Protein AF-A0A1B6GNZ1-F1 (afdb_monomer)

Mean predicted aligned error: 11.21 Å

Foldseek 3Di:
DQPDPDDPDPPDPDPPPCVPPVNVVSNVVSVVVVLVVLCPDPPSVPDPLNVCVVPPPDDSVVVVVVVCVVVVVVVVVVVVVVDPPPPDDDVVVVVVVVVVVVVVVD

Radius of gyration: 18.7 Å; Cα contacts (8 Å, |Δi|>4): 29; chains: 1; bounding box: 43×39×49 Å

InterPro domains:
  IPR001683 Phox homology [PF00787] (1-56)
  IPR001683 Phox homology [PS50195] (1-60)
  IPR034783 Sorting nexin-4 [PTHR46596] (1-104)
  IPR036871 PX domain superfamily [G3DSA:3.30.1520.10] (1-82)
  IPR036871 PX domain superfamily [SSF64268] (1-59)

Nearest PDB structures (foldseek):
  3iq2-assembly2_B  TM=8.421E-01  e=6.277E-02  Homo sapiens
  6koi-assembly11_U  TM=7.391E-01  e=4.442E-01  Homo sapiens
  6koi-assembly9_Q  TM=7.434E-01  e=4.442E-01  Homo sapiens
  6koj-assembly2_B  TM=6.693E-01  e=4.741E-01  Homo sapien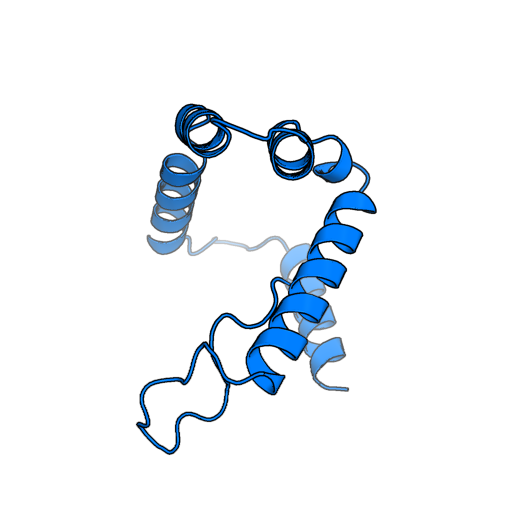s
  6koi-assembly8_O  TM=7.311E-01  e=1.182E+00  Homo sapiens

Organism: NCBI:txid1464854

pLDDT: mean 79.7, std 16.63, range [42.03, 96.44]

Sequence (106 aa):
PLPEKRPLYTWQNIPNDTFDPDFVDRRRAGLENFLHRIAAHPILSKDQIFLGFLQQEEGWRETVKKTGYQQHAETKLRALSIGVRLKAADPRFDDIKSYATGLHGN

Structure (mmCIF, N/CA/C/O backbone):
data_AF-A0A1B6GNZ1-F1
#
_entry.id   AF-A0A1B6GNZ1-F1
#
loop_
_atom_site.group_PDB
_atom_site.id
_atom_site.type_symbol
_atom_site.label_atom_id
_atom_site.label_alt_id
_atom_site.label_comp_id
_atom_site.label_asym_id
_atom_site.label_entity_id
_atom_site.l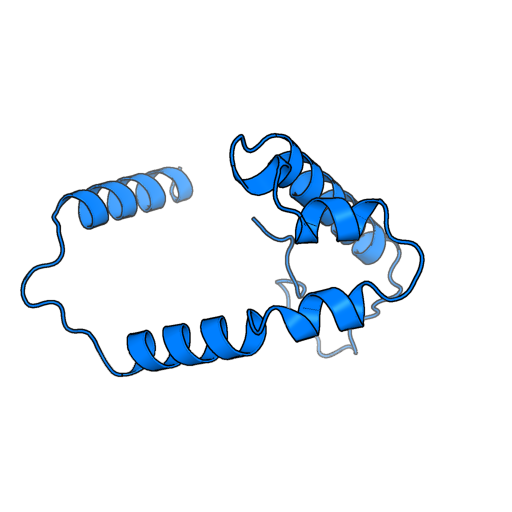abel_seq_id
_atom_site.pdbx_PDB_ins_code
_atom_site.Cartn_x
_atom_site.Cartn_y
_atom_site.Cartn_z
_atom_site.occupancy
_atom_site.B_iso_or_equiv
_atom_site.auth_seq_id
_atom_site.auth_comp_id
_atom_site.auth_asym_id
_atom_site.auth_atom_id
_atom_site.pdbx_PDB_model_num
ATOM 1 N N . PRO A 1 1 ? 3.449 -6.883 0.886 1.00 52.84 1 PRO A N 1
ATOM 2 C CA . PRO A 1 1 ? 4.397 -5.851 1.361 1.00 52.84 1 PRO A CA 1
ATOM 3 C C . PRO A 1 1 ? 4.409 -4.732 0.322 1.00 52.84 1 PRO A C 1
ATOM 5 O O . PRO A 1 1 ? 4.184 -5.034 -0.849 1.00 52.84 1 PRO A O 1
ATOM 8 N N . LEU A 1 2 ? 4.614 -3.478 0.731 1.00 42.59 2 LEU A N 1
ATOM 9 C CA . LEU A 1 2 ? 5.002 -2.455 -0.240 1.00 42.59 2 LEU A CA 1
ATOM 10 C C . LEU A 1 2 ? 6.313 -2.918 -0.897 1.00 42.59 2 LEU A C 1
ATOM 12 O O . LEU A 1 2 ? 7.175 -3.423 -0.172 1.00 42.59 2 LEU A O 1
ATOM 16 N N . PRO A 1 3 ? 6.464 -2.809 -2.226 1.00 43.91 3 PRO A N 1
ATOM 17 C CA . PRO A 1 3 ? 7.728 -3.131 -2.876 1.00 43.91 3 PRO A CA 1
ATOM 18 C C . PRO A 1 3 ? 8.862 -2.269 -2.313 1.00 43.91 3 PRO A C 1
ATOM 20 O O . PRO A 1 3 ? 8.631 -1.162 -1.815 1.00 43.91 3 PRO A O 1
ATOM 23 N N . GLU A 1 4 ? 10.085 -2.796 -2.374 1.00 46.88 4 GLU A N 1
ATOM 24 C CA . GLU A 1 4 ? 11.271 -2.133 -1.838 1.00 46.88 4 GLU A CA 1
ATOM 25 C C . GLU A 1 4 ? 11.404 -0.698 -2.356 1.00 46.88 4 GLU A C 1
ATOM 27 O O . GLU A 1 4 ? 11.356 -0.422 -3.554 1.00 46.88 4 GLU A O 1
ATOM 32 N N . LYS A 1 5 ? 11.585 0.241 -1.421 1.00 54.78 5 LYS A N 1
ATOM 33 C CA . LYS A 1 5 ? 11.742 1.665 -1.738 1.00 54.78 5 LYS A CA 1
ATOM 34 C C . LYS A 1 5 ? 13.164 2.001 -2.217 1.00 54.78 5 LYS A C 1
ATOM 36 O O . LYS A 1 5 ? 13.353 3.093 -2.750 1.00 54.78 5 LYS A O 1
ATOM 41 N N . ARG A 1 6 ? 14.155 1.115 -2.009 1.00 52.50 6 ARG A N 1
ATOM 42 C CA . ARG A 1 6 ? 15.570 1.268 -2.417 1.00 52.50 6 ARG A CA 1
ATOM 43 C C . ARG A 1 6 ? 16.246 -0.104 -2.626 1.00 52.50 6 ARG A C 1
ATOM 45 O O . ARG A 1 6 ? 15.871 -1.021 -1.903 1.00 52.50 6 ARG A O 1
ATOM 52 N N . PRO A 1 7 ? 17.237 -0.229 -3.534 1.00 48.19 7 PRO A N 1
ATOM 53 C CA . PRO A 1 7 ? 17.966 -1.479 -3.773 1.00 48.19 7 PRO A CA 1
ATOM 54 C C . PRO A 1 7 ? 18.784 -1.917 -2.548 1.00 48.19 7 PRO A C 1
ATOM 56 O O . PRO A 1 7 ? 19.421 -1.086 -1.901 1.00 48.19 7 PRO A O 1
ATOM 59 N N . LEU A 1 8 ? 18.800 -3.222 -2.266 1.00 52.88 8 LEU A N 1
ATOM 60 C CA . LEU A 1 8 ? 19.440 -3.833 -1.092 1.00 52.88 8 LEU A CA 1
ATOM 61 C C . LEU A 1 8 ? 20.987 -3.892 -1.149 1.00 52.88 8 LEU A C 1
ATOM 63 O O . LEU A 1 8 ? 21.623 -4.193 -0.143 1.00 52.88 8 LEU A O 1
ATOM 67 N N . TYR A 1 9 ? 21.611 -3.574 -2.292 1.00 44.59 9 TYR A N 1
ATOM 68 C CA . TYR A 1 9 ? 23.068 -3.640 -2.486 1.00 44.59 9 TYR A CA 1
ATOM 69 C C . TYR A 1 9 ? 23.693 -2.246 -2.636 1.00 44.59 9 TYR A C 1
ATOM 71 O O . TYR A 1 9 ? 23.958 -1.767 -3.733 1.00 44.59 9 TYR A O 1
ATOM 79 N N . THR A 1 10 ? 23.970 -1.587 -1.511 1.00 45.97 10 THR A N 1
ATOM 80 C CA . THR A 1 10 ? 24.666 -0.289 -1.451 1.00 45.97 10 THR A CA 1
ATOM 81 C C . THR A 1 10 ? 26.185 -0.448 -1.309 1.00 45.97 10 THR A C 1
ATOM 83 O O . THR A 1 10 ? 26.777 0.118 -0.392 1.00 45.97 10 THR A O 1
ATOM 86 N N . TRP A 1 11 ? 26.835 -1.243 -2.166 1.00 47.47 11 TRP A N 1
ATOM 87 C CA . TRP A 1 11 ? 28.311 -1.331 -2.191 1.00 47.47 11 TRP A CA 1
ATOM 88 C C . TRP A 1 11 ? 28.973 -0.519 -3.304 1.00 47.47 11 TRP A C 1
ATOM 90 O O . TRP A 1 11 ? 30.192 -0.541 -3.421 1.00 47.47 11 TRP A O 1
ATOM 100 N N . GLN A 1 12 ? 28.212 0.277 -4.056 1.00 42.03 12 GLN A N 1
ATOM 101 C CA . GLN A 1 12 ? 28.749 1.313 -4.935 1.00 42.03 12 GLN A CA 1
ATOM 102 C C . GLN A 1 12 ? 27.811 2.523 -4.905 1.00 42.03 12 GLN A C 1
ATOM 104 O O . GLN A 1 12 ? 26.668 2.455 -5.346 1.00 42.03 12 GLN A O 1
ATOM 109 N N . ASN A 1 13 ? 28.301 3.631 -4.341 1.00 47.59 13 ASN A N 1
ATOM 110 C CA . ASN A 1 13 ? 27.689 4.958 -4.415 1.00 47.59 13 ASN A CA 1
ATOM 111 C C . ASN A 1 13 ? 27.722 5.463 -5.867 1.00 47.59 13 ASN A C 1
ATOM 113 O O . ASN A 1 13 ? 28.527 6.321 -6.217 1.00 47.59 13 ASN A O 1
ATOM 117 N N . ILE A 1 14 ? 26.858 4.917 -6.713 1.00 50.38 14 ILE A N 1
ATOM 118 C CA . ILE A 1 14 ? 26.489 5.506 -7.998 1.00 50.38 14 ILE A CA 1
ATOM 119 C C . ILE A 1 14 ? 25.085 6.071 -7.763 1.00 50.38 14 ILE A C 1
ATOM 121 O O . ILE A 1 14 ? 24.260 5.359 -7.181 1.00 50.38 14 ILE A O 1
ATOM 125 N N . PRO A 1 15 ? 24.801 7.347 -8.085 1.00 49.06 15 PRO A N 1
ATOM 126 C CA . PRO A 1 15 ? 23.465 7.905 -7.907 1.00 49.06 15 PRO A CA 1
ATOM 127 C C . PRO A 1 15 ? 22.463 6.956 -8.562 1.00 49.06 15 PRO A C 1
ATOM 129 O O . PRO A 1 15 ? 22.568 6.716 -9.759 1.00 49.06 15 PRO A O 1
ATOM 132 N N . ASN A 1 16 ? 21.585 6.362 -7.738 1.00 57.16 16 ASN A N 1
ATOM 133 C CA . ASN A 1 16 ? 20.571 5.391 -8.150 1.00 57.16 16 ASN A CA 1
ATOM 134 C C . ASN A 1 16 ? 19.967 5.848 -9.473 1.00 57.16 16 ASN A C 1
ATOM 136 O O . ASN A 1 16 ? 19.243 6.847 -9.481 1.00 57.16 16 ASN A O 1
ATOM 140 N N . ASP A 1 17 ? 20.273 5.146 -10.560 1.00 63.94 17 ASP A N 1
ATOM 141 C CA . ASP A 1 17 ? 19.639 5.415 -11.836 1.00 63.94 17 ASP A CA 1
ATOM 142 C C . ASP A 1 17 ? 18.173 5.004 -11.697 1.00 63.94 17 ASP A C 1
ATOM 144 O O . ASP A 1 17 ? 17.794 3.847 -11.851 1.00 63.94 17 ASP A O 1
ATOM 148 N N . THR A 1 18 ? 17.328 5.952 -11.291 1.00 72.00 18 THR A N 1
ATOM 149 C CA . THR A 1 18 ? 15.892 5.717 -11.116 1.00 72.00 18 THR A CA 1
ATOM 150 C C . THR A 1 18 ? 15.178 5.500 -12.447 1.00 72.00 18 THR A C 1
ATOM 152 O O . THR A 1 18 ? 13.975 5.239 -12.435 1.00 72.00 18 THR A O 1
ATOM 155 N N . PHE A 1 19 ? 15.904 5.633 -13.560 1.00 79.38 19 PHE A N 1
ATOM 156 C CA . PHE A 1 19 ? 15.455 5.358 -14.915 1.00 79.38 19 PHE A CA 1
ATOM 157 C C . PHE A 1 19 ? 15.998 4.033 -15.458 1.00 79.38 19 PHE A C 1
ATOM 159 O O . PHE A 1 19 ? 15.639 3.682 -16.580 1.00 79.38 19 PHE A O 1
ATOM 166 N N . ASP A 1 20 ? 16.785 3.281 -14.674 1.00 86.75 20 ASP A N 1
ATOM 167 C CA . ASP A 1 20 ? 17.185 1.914 -15.006 1.00 86.75 20 ASP A CA 1
ATOM 168 C C . ASP A 1 20 ? 15.932 1.081 -15.346 1.00 86.75 20 ASP A C 1
ATOM 170 O O . ASP A 1 20 ? 15.055 0.920 -14.482 1.00 86.75 20 ASP A O 1
ATOM 174 N N . PRO A 1 21 ? 15.799 0.578 -16.590 1.00 88.25 21 PRO A N 1
ATOM 175 C CA . PRO A 1 21 ? 14.598 -0.127 -17.028 1.00 88.25 21 PRO A CA 1
ATOM 176 C C . PRO A 1 21 ? 14.275 -1.331 -16.143 1.00 88.25 21 PRO A C 1
ATOM 178 O O . PRO A 1 21 ? 13.122 -1.525 -15.763 1.00 88.25 21 PRO A O 1
ATOM 181 N N . ASP A 1 22 ? 15.292 -2.080 -15.716 1.00 85.25 22 ASP A N 1
ATOM 182 C CA . ASP A 1 22 ? 15.109 -3.249 -14.859 1.00 85.25 22 ASP A CA 1
ATOM 183 C C . ASP A 1 22 ? 14.577 -2.860 -13.468 1.00 85.25 22 ASP A C 1
ATOM 185 O O . ASP A 1 22 ? 13.709 -3.533 -12.899 1.00 85.25 22 ASP A O 1
ATOM 189 N N . PHE A 1 23 ? 15.069 -1.761 -12.890 1.00 84.94 23 PHE A N 1
ATOM 190 C CA . PHE A 1 23 ? 14.543 -1.196 -11.649 1.00 84.94 23 PHE A CA 1
ATOM 191 C C . PHE A 1 23 ? 13.093 -0.735 -11.797 1.00 84.94 23 PHE A C 1
ATOM 193 O O . PHE A 1 23 ? 12.261 -1.059 -10.941 1.00 84.94 23 PHE A O 1
ATOM 200 N N . VAL A 1 24 ? 12.782 0.005 -12.864 1.00 88.62 24 VAL A N 1
ATOM 201 C CA . VAL A 1 24 ? 11.422 0.478 -13.150 1.00 88.62 24 VAL A CA 1
ATOM 202 C C . VAL A 1 24 ? 10.471 -0.708 -13.292 1.00 88.62 24 VAL A C 1
ATOM 204 O O . VAL A 1 24 ? 9.387 -0.697 -12.703 1.00 88.62 24 VAL A O 1
ATOM 207 N N . ASP A 1 25 ? 10.900 -1.762 -13.976 1.00 89.62 25 ASP A N 1
ATOM 208 C CA . ASP A 1 25 ? 10.117 -2.964 -14.226 1.00 89.62 25 ASP A CA 1
ATOM 209 C C . ASP A 1 25 ? 9.825 -3.749 -12.947 1.00 89.62 25 ASP A C 1
ATOM 211 O O . ASP A 1 25 ? 8.661 -4.056 -12.656 1.00 89.62 25 ASP A O 1
ATOM 215 N N . ARG A 1 26 ? 10.850 -3.993 -12.119 1.00 88.00 26 ARG A N 1
ATOM 216 C CA . ARG A 1 26 ? 10.677 -4.617 -10.796 1.00 88.00 26 ARG A CA 1
ATOM 217 C C . ARG A 1 26 ? 9.743 -3.798 -9.912 1.00 88.00 26 ARG A C 1
ATOM 219 O O . ARG A 1 26 ? 8.863 -4.349 -9.246 1.00 88.00 26 ARG A O 1
ATOM 226 N N . ARG A 1 27 ? 9.908 -2.473 -9.908 1.00 88.62 27 ARG A N 1
ATOM 227 C CA . ARG A 1 27 ? 9.078 -1.570 -9.108 1.00 88.62 27 ARG A CA 1
ATOM 228 C C . ARG A 1 27 ? 7.628 -1.580 -9.576 1.00 88.62 27 ARG A C 1
ATOM 230 O O . ARG A 1 27 ? 6.734 -1.659 -8.737 1.00 88.62 27 ARG A O 1
ATOM 237 N N . ARG A 1 28 ? 7.388 -1.520 -10.885 1.00 92.38 28 ARG A N 1
ATOM 238 C CA . ARG A 1 28 ? 6.050 -1.572 -11.483 1.00 92.38 28 ARG A CA 1
ATOM 239 C C . ARG A 1 28 ? 5.338 -2.875 -11.130 1.00 92.38 28 ARG A C 1
ATOM 241 O O . ARG A 1 28 ? 4.248 -2.812 -10.572 1.00 92.38 28 ARG A O 1
ATOM 248 N N . ALA A 1 29 ? 5.975 -4.027 -11.351 1.00 90.12 29 ALA A N 1
ATOM 249 C CA . ALA A 1 29 ? 5.403 -5.328 -10.996 1.00 90.12 29 ALA A CA 1
ATOM 250 C C . ALA A 1 29 ? 5.131 -5.447 -9.484 1.00 90.12 29 ALA A C 1
ATOM 252 O O . ALA A 1 29 ? 4.114 -5.989 -9.047 1.00 90.12 29 ALA A O 1
ATOM 253 N N . GLY A 1 30 ? 6.022 -4.903 -8.653 1.00 90.38 30 GLY A N 1
ATOM 254 C CA . GLY A 1 30 ? 5.829 -4.856 -7.207 1.00 90.38 30 GLY A CA 1
ATOM 255 C C . GLY A 1 30 ? 4.638 -3.990 -6.780 1.00 90.38 30 GLY A C 1
ATOM 256 O O . GLY A 1 30 ? 3.888 -4.369 -5.879 1.00 90.38 30 GLY A O 1
ATOM 257 N N . LEU A 1 31 ? 4.446 -2.837 -7.427 1.00 93.81 31 LEU A N 1
ATOM 258 C CA . LEU A 1 31 ? 3.323 -1.936 -7.156 1.00 93.81 31 LEU A CA 1
ATOM 259 C C . LEU A 1 31 ? 1.999 -2.537 -7.625 1.00 93.81 31 LEU A C 1
ATOM 261 O O . LEU A 1 31 ? 1.018 -2.470 -6.892 1.00 93.81 31 LEU A O 1
ATOM 265 N N . GLU A 1 32 ? 1.982 -3.176 -8.790 1.00 93.69 32 GLU A N 1
ATOM 266 C CA . GLU A 1 32 ? 0.810 -3.881 -9.307 1.00 93.69 32 GLU A CA 1
ATOM 267 C C . GLU A 1 32 ? 0.353 -4.982 -8.342 1.00 93.69 32 GLU A C 1
ATOM 269 O O . GLU A 1 32 ? -0.794 -4.993 -7.895 1.00 93.69 32 GLU A O 1
ATOM 274 N N . ASN A 1 33 ? 1.273 -5.849 -7.912 1.00 93.75 33 ASN A N 1
ATOM 275 C CA . ASN A 1 33 ? 0.978 -6.884 -6.921 1.00 93.75 33 ASN A CA 1
ATOM 276 C C . ASN A 1 33 ? 0.475 -6.302 -5.592 1.00 93.75 33 ASN A C 1
ATOM 278 O O . ASN A 1 33 ? -0.391 -6.880 -4.933 1.00 93.75 33 ASN A O 1
ATOM 282 N N . PHE A 1 34 ? 1.008 -5.153 -5.175 1.00 93.25 34 PHE A N 1
ATOM 283 C CA . PHE A 1 34 ? 0.539 -4.463 -3.980 1.00 93.25 34 PHE A CA 1
ATOM 284 C C . PHE A 1 34 ? -0.902 -3.956 -4.136 1.00 93.25 34 PHE A C 1
ATOM 286 O O . PHE A 1 34 ? -1.718 -4.189 -3.243 1.00 93.25 34 PHE A O 1
ATOM 293 N N . LEU A 1 35 ? -1.234 -3.335 -5.269 1.00 95.56 35 LEU A N 1
ATOM 294 C CA . LEU A 1 35 ? -2.591 -2.867 -5.557 1.00 95.56 35 LEU A CA 1
ATOM 295 C C . LEU A 1 35 ? -3.581 -4.032 -5.641 1.00 95.56 35 LEU A C 1
ATOM 297 O O . LEU A 1 35 ? -4.640 -3.960 -5.019 1.00 95.56 35 LEU A O 1
ATOM 301 N N . HIS A 1 36 ? -3.215 -5.138 -6.295 1.00 95.88 36 HIS A N 1
ATOM 302 C CA . HIS A 1 36 ? -4.038 -6.350 -6.321 1.00 95.88 36 HIS A CA 1
ATOM 303 C C . HIS A 1 36 ?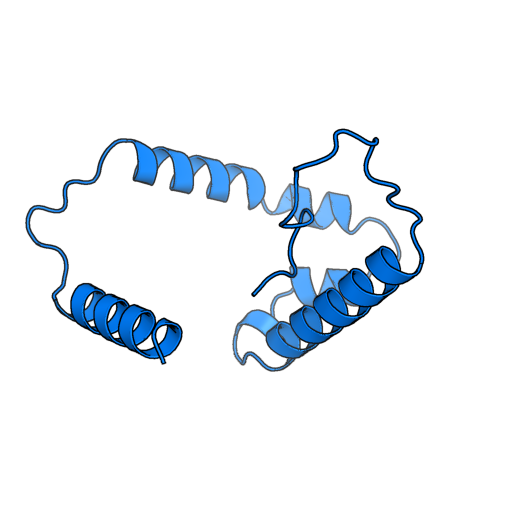 -4.315 -6.892 -4.917 1.00 95.88 36 HIS A C 1
ATOM 305 O O . HIS A 1 36 ? -5.441 -7.273 -4.607 1.00 95.88 36 HIS A O 1
ATOM 311 N N . ARG A 1 37 ? -3.321 -6.875 -4.021 1.00 95.25 37 ARG A N 1
ATOM 312 C CA . ARG A 1 37 ? -3.517 -7.299 -2.627 1.00 95.25 37 ARG A CA 1
ATOM 313 C C . ARG A 1 37 ? -4.453 -6.382 -1.851 1.00 95.25 37 ARG A C 1
ATOM 315 O O . ARG A 1 37 ? -5.220 -6.880 -1.032 1.00 95.25 37 ARG A O 1
ATOM 322 N N . ILE A 1 38 ? -4.389 -5.070 -2.077 1.00 95.19 38 ILE A N 1
ATOM 323 C CA . ILE A 1 38 ? -5.331 -4.131 -1.456 1.00 95.19 38 ILE A CA 1
ATOM 324 C C . ILE A 1 38 ? -6.743 -4.382 -1.992 1.00 95.19 38 ILE A C 1
ATOM 326 O O . ILE A 1 38 ? -7.676 -4.513 -1.202 1.00 95.19 38 ILE A O 1
ATOM 330 N N . ALA A 1 39 ? -6.887 -4.521 -3.311 1.00 94.69 39 ALA A N 1
ATOM 331 C CA . ALA A 1 39 ? -8.164 -4.790 -3.964 1.00 94.69 39 ALA A CA 1
ATOM 332 C C . ALA A 1 39 ? -8.784 -6.133 -3.536 1.00 94.69 39 ALA A C 1
ATOM 334 O O . A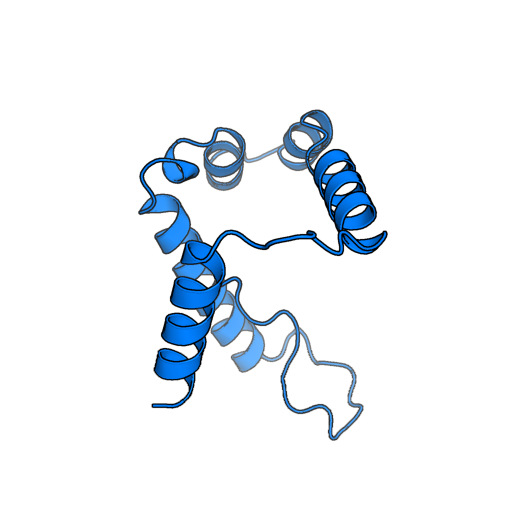LA A 1 39 ? -9.999 -6.233 -3.407 1.00 94.69 39 ALA A O 1
ATOM 335 N N . ALA A 1 40 ? -7.970 -7.153 -3.254 1.00 96.00 40 ALA A N 1
ATOM 336 C CA . ALA A 1 40 ? -8.440 -8.442 -2.744 1.00 96.00 40 ALA A CA 1
ATOM 337 C C . ALA A 1 40 ? -8.819 -8.411 -1.249 1.00 96.00 40 ALA A C 1
ATOM 339 O O . ALA A 1 40 ? -9.477 -9.326 -0.753 1.00 96.00 40 ALA A O 1
ATOM 340 N N . HIS A 1 41 ? -8.398 -7.389 -0.498 1.00 96.44 41 HIS A N 1
ATOM 341 C CA . HIS A 1 41 ? -8.640 -7.328 0.938 1.00 96.44 41 HIS A CA 1
ATOM 342 C C . HIS A 1 41 ? -10.076 -6.847 1.235 1.00 96.44 41 HIS A C 1
ATOM 344 O O . HIS A 1 41 ? -10.459 -5.758 0.805 1.00 96.44 41 HIS A O 1
ATOM 350 N N . PRO A 1 42 ? -10.875 -7.562 2.051 1.00 95.19 42 PRO A N 1
ATOM 351 C CA . PRO A 1 42 ? -12.316 -7.300 2.203 1.00 95.19 42 PRO A CA 1
ATOM 352 C C . PRO A 1 42 ? -12.663 -5.931 2.810 1.00 95.19 42 PRO A C 1
ATOM 354 O O . PRO A 1 42 ? -13.735 -5.389 2.546 1.00 95.19 42 PRO A O 1
ATOM 357 N N . ILE A 1 43 ? -11.763 -5.389 3.637 1.00 95.50 43 ILE A N 1
ATOM 358 C CA . ILE A 1 43 ? -11.906 -4.064 4.262 1.00 95.50 43 ILE A CA 1
ATOM 359 C C . ILE A 1 43 ? -11.295 -2.968 3.374 1.00 95.50 43 ILE A C 1
ATOM 361 O O . ILE A 1 43 ? -12.000 -2.055 2.960 1.00 95.50 43 ILE A O 1
ATOM 365 N N . LEU A 1 44 ? -9.997 -3.068 3.054 1.00 94.19 44 LEU A N 1
ATOM 366 C CA . LEU A 1 44 ? -9.261 -2.033 2.318 1.00 94.19 44 LEU A CA 1
ATOM 367 C C . LEU A 1 44 ? -9.756 -1.809 0.881 1.00 94.19 44 LEU A C 1
ATOM 369 O O . LEU A 1 44 ? -9.670 -0.691 0.390 1.00 94.19 44 LEU A O 1
ATOM 373 N N . SER A 1 45 ? -10.315 -2.825 0.219 1.00 95.75 45 SER A N 1
ATOM 374 C CA . SER A 1 45 ? -10.875 -2.683 -1.136 1.00 95.75 45 SER A CA 1
ATOM 375 C C . SER A 1 45 ? -12.030 -1.684 -1.230 1.00 95.75 45 SER A C 1
ATOM 377 O O . SER A 1 45 ? -12.278 -1.132 -2.297 1.00 95.75 45 SER A O 1
ATOM 379 N N . LYS A 1 46 ? -12.729 -1.440 -0.115 1.00 95.25 46 LYS A N 1
ATOM 380 C CA . LYS A 1 46 ? -13.874 -0.521 -0.021 1.00 95.25 46 LYS A CA 1
ATOM 381 C C . LYS A 1 46 ? -13.479 0.866 0.488 1.00 95.25 46 LYS A C 1
ATOM 383 O O . LYS A 1 46 ? -14.344 1.729 0.659 1.00 95.25 46 LYS A O 1
ATOM 388 N N . ASP A 1 47 ? -12.194 1.071 0.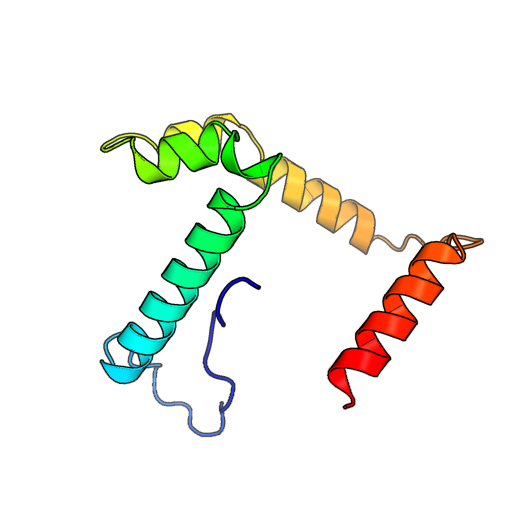773 1.00 93.94 47 ASP A N 1
ATOM 389 C CA . ASP A 1 47 ? -11.689 2.339 1.274 1.00 93.94 47 ASP A CA 1
ATOM 390 C C . ASP A 1 47 ? -11.834 3.436 0.211 1.00 93.94 47 ASP A C 1
ATOM 392 O O . ASP A 1 47 ? -11.443 3.274 -0.945 1.00 93.94 47 ASP A O 1
ATOM 396 N N . GLN A 1 48 ? -12.406 4.571 0.607 1.00 93.38 48 GLN A N 1
ATOM 397 C CA . GLN A 1 48 ? -12.721 5.656 -0.323 1.00 93.38 48 GLN A CA 1
ATOM 398 C C . GLN A 1 48 ? -11.464 6.348 -0.861 1.00 93.38 48 GLN A C 1
ATOM 400 O O . GLN A 1 48 ? -11.470 6.843 -1.985 1.00 93.38 48 GLN A O 1
ATOM 405 N N . ILE A 1 49 ? -10.368 6.359 -0.095 1.00 93.75 49 ILE A N 1
ATOM 406 C CA . ILE A 1 49 ? -9.093 6.922 -0.546 1.00 93.75 49 ILE A CA 1
ATOM 407 C C . ILE A 1 49 ? -8.421 5.986 -1.546 1.00 93.75 49 ILE A C 1
ATOM 409 O O . ILE A 1 49 ? -7.846 6.468 -2.524 1.00 93.75 49 ILE A O 1
ATOM 413 N N . PHE A 1 50 ? -8.529 4.671 -1.342 1.00 94.00 50 PHE A N 1
ATOM 414 C CA . PHE A 1 50 ? -8.062 3.670 -2.300 1.00 94.00 50 PHE A CA 1
ATOM 415 C C . PHE A 1 50 ? -8.859 3.698 -3.610 1.00 94.00 50 PHE A C 1
ATOM 417 O O . PHE A 1 50 ? -8.264 3.735 -4.683 1.00 94.00 50 PHE A O 1
ATOM 424 N N . LEU A 1 51 ? -10.192 3.746 -3.546 1.00 95.19 51 LEU A N 1
ATOM 425 C CA . LEU A 1 51 ? -11.027 3.868 -4.745 1.00 95.19 51 LEU A CA 1
ATOM 426 C C . LEU A 1 51 ? -10.757 5.185 -5.480 1.00 95.19 51 LEU A C 1
ATOM 428 O O . LEU A 1 51 ? -10.550 5.185 -6.693 1.00 95.19 51 LEU A O 1
ATOM 432 N N . GLY A 1 52 ? -10.656 6.290 -4.735 1.00 94.69 52 GLY A N 1
ATOM 433 C CA . GLY A 1 52 ? -10.251 7.581 -5.278 1.00 94.69 52 GLY A CA 1
ATOM 434 C C . GLY A 1 52 ? -8.872 7.530 -5.936 1.00 94.69 52 GLY A C 1
ATOM 435 O O . GLY A 1 52 ? -8.698 8.098 -7.001 1.00 94.69 52 GLY A O 1
ATOM 436 N N . PHE A 1 53 ? -7.904 6.803 -5.373 1.00 94.38 53 PHE A N 1
ATOM 437 C CA . PHE A 1 53 ? -6.573 6.664 -5.978 1.00 94.38 53 PHE A CA 1
ATOM 438 C C . PHE A 1 53 ? -6.621 6.030 -7.375 1.00 94.38 53 PHE A C 1
ATOM 440 O O . PHE A 1 53 ? -5.818 6.390 -8.230 1.00 94.38 53 PHE A O 1
ATOM 447 N N . LEU A 1 54 ? -7.553 5.102 -7.608 1.00 94.44 54 LEU A N 1
ATOM 448 C CA . LEU A 1 54 ? -7.684 4.397 -8.884 1.00 94.44 54 LEU A CA 1
ATOM 449 C C . LEU A 1 54 ? -8.539 5.143 -9.917 1.00 94.44 54 LEU A C 1
ATOM 451 O O . LEU A 1 54 ? -8.359 4.922 -11.109 1.00 94.44 54 LEU A O 1
ATOM 455 N N . GLN A 1 55 ? -9.495 5.963 -9.472 1.00 94.38 55 GLN A N 1
ATOM 456 C CA . GLN A 1 55 ? -10.546 6.519 -10.338 1.00 94.38 55 GLN A CA 1
ATOM 457 C C . GLN A 1 55 ? -10.516 8.047 -10.456 1.00 94.38 55 GLN A C 1
ATOM 459 O O . GLN A 1 55 ? -11.081 8.599 -11.395 1.00 94.38 55 GLN A O 1
ATOM 464 N N . GLN A 1 56 ? -9.907 8.751 -9.500 1.00 93.75 56 GLN A N 1
ATOM 465 C CA . GLN A 1 56 ? -9.890 10.209 -9.476 1.00 93.75 56 GLN A CA 1
ATOM 466 C C . GLN A 1 56 ? -8.740 10.736 -10.344 1.00 93.75 56 GLN A C 1
ATOM 468 O O . GLN A 1 56 ? -7.579 10.661 -9.949 1.00 93.75 56 GLN A O 1
ATOM 473 N N . GLU A 1 57 ? -9.069 11.317 -11.497 1.00 91.31 57 GLU A N 1
ATOM 474 C CA . GLU A 1 57 ? -8.070 11.869 -12.426 1.00 91.31 57 GLU A CA 1
ATOM 475 C C . GLU A 1 57 ? -7.367 13.117 -11.865 1.00 91.31 57 GLU A C 1
ATOM 477 O O . GLU A 1 57 ? -6.155 13.272 -12.008 1.00 91.31 57 GLU A O 1
ATOM 482 N N . GLU A 1 58 ? -8.098 13.983 -11.153 1.00 93.50 58 GLU A N 1
ATOM 483 C CA . GLU A 1 58 ? -7.567 15.239 -10.617 1.00 93.50 58 GLU A CA 1
ATOM 484 C C . GLU A 1 58 ? -7.919 15.459 -9.144 1.00 93.50 58 GLU A C 1
ATOM 486 O O . GLU A 1 58 ? -8.993 15.101 -8.668 1.00 93.50 58 GLU A O 1
ATOM 491 N N . GLY A 1 59 ? -7.024 16.111 -8.396 1.00 90.56 59 GLY A N 1
ATOM 492 C CA . GLY A 1 59 ? -7.295 16.553 -7.022 1.00 90.56 59 GLY A CA 1
ATOM 493 C C . GLY A 1 59 ? -7.165 15.479 -5.935 1.00 90.56 59 GLY A C 1
ATOM 494 O O . GLY A 1 59 ? -7.371 15.791 -4.761 1.00 90.56 59 GLY A O 1
ATOM 495 N N . TRP A 1 60 ? -6.763 14.246 -6.276 1.00 92.50 60 TRP A N 1
ATOM 496 C CA . TRP A 1 60 ? -6.622 13.146 -5.308 1.00 92.50 60 TRP A CA 1
ATOM 497 C C . TRP A 1 60 ? -5.706 13.510 -4.136 1.00 92.50 60 TRP A C 1
ATOM 499 O O . TRP A 1 60 ? -6.023 13.275 -2.971 1.00 92.50 60 TRP A O 1
ATOM 509 N N . ARG A 1 61 ? -4.589 14.182 -4.433 1.00 89.69 61 ARG A N 1
ATOM 510 C CA . ARG A 1 61 ? -3.634 14.655 -3.424 1.00 89.69 61 ARG A CA 1
ATOM 511 C C . ARG A 1 61 ? -4.291 15.533 -2.359 1.00 89.69 61 ARG A C 1
ATOM 513 O O . ARG A 1 61 ? -3.945 15.425 -1.185 1.00 89.69 61 ARG A O 1
ATOM 520 N N . GLU A 1 62 ? -5.220 16.400 -2.746 1.00 92.31 62 GLU A N 1
ATOM 521 C CA . GLU A 1 62 ? -5.898 17.284 -1.800 1.00 92.31 62 GLU A CA 1
ATOM 522 C C . GLU A 1 62 ? -6.975 16.532 -1.011 1.00 92.31 62 GLU A C 1
ATOM 524 O O . GLU A 1 62 ? -7.117 16.767 0.189 1.00 92.31 62 GLU A O 1
ATOM 529 N N . THR A 1 63 ? -7.653 15.556 -1.629 1.00 91.12 63 THR A N 1
ATOM 530 C CA . THR A 1 63 ? -8.528 14.602 -0.926 1.00 91.12 63 THR A CA 1
ATOM 531 C C . THR A 1 63 ? -7.765 13.866 0.180 1.00 91.12 63 THR A C 1
ATOM 533 O O . THR A 1 63 ? -8.216 13.842 1.323 1.00 91.12 63 THR A O 1
ATOM 536 N N . VAL A 1 64 ? -6.573 13.338 -0.121 1.00 90.25 64 VAL A N 1
ATOM 537 C CA . VAL A 1 64 ? -5.722 12.630 0.853 1.00 90.25 64 VAL A CA 1
ATOM 538 C C . VAL A 1 64 ? -5.272 13.549 1.980 1.00 90.25 64 VAL A C 1
ATOM 540 O O . VAL A 1 64 ? -5.305 13.155 3.140 1.00 90.25 64 VAL A O 1
ATOM 543 N N . LYS A 1 65 ? -4.860 14.784 1.684 1.00 88.88 65 LYS A N 1
ATOM 544 C CA . LYS A 1 65 ? -4.450 15.718 2.744 1.00 88.88 65 LYS A CA 1
ATOM 545 C C . LYS A 1 65 ? -5.595 16.056 3.694 1.00 88.88 65 LYS A C 1
ATOM 547 O O . LYS A 1 65 ? -5.366 16.148 4.898 1.00 88.88 65 LYS A O 1
ATOM 552 N N . LYS A 1 66 ? -6.817 16.211 3.172 1.00 91.44 66 LYS A N 1
ATOM 553 C CA . LYS A 1 66 ? -8.011 16.514 3.977 1.00 91.44 66 LYS A CA 1
ATOM 554 C C . LYS A 1 66 ? -8.335 15.429 5.004 1.00 91.44 66 LYS A C 1
ATOM 556 O O . LYS A 1 66 ? -8.942 15.747 6.019 1.00 91.44 66 LYS A O 1
ATOM 561 N N . THR A 1 67 ? -7.922 14.177 4.789 1.00 89.00 67 THR A N 1
ATOM 562 C CA . THR A 1 67 ? -8.173 13.101 5.764 1.00 89.00 67 THR A CA 1
ATOM 563 C C . THR A 1 67 ? -7.360 13.250 7.049 1.00 89.00 67 THR A C 1
ATOM 565 O O . THR A 1 67 ? -7.684 12.619 8.054 1.00 89.00 67 THR A O 1
ATOM 568 N N . GLY A 1 68 ? -6.268 14.025 7.024 1.00 88.38 68 GLY A N 1
ATOM 569 C CA . GLY A 1 68 ? -5.337 14.137 8.147 1.00 88.38 68 GLY A CA 1
ATOM 570 C C . GLY A 1 68 ? -4.577 12.841 8.461 1.00 88.38 68 GLY A C 1
ATOM 571 O O . GLY A 1 68 ? -3.862 12.784 9.463 1.00 88.38 68 GLY A O 1
ATOM 572 N N . TYR A 1 69 ? -4.684 11.800 7.621 1.00 85.19 69 TYR A N 1
ATOM 573 C CA . TYR A 1 69 ? -4.091 10.485 7.893 1.00 85.19 69 TYR A CA 1
ATOM 574 C C . TYR A 1 69 ? -2.585 10.545 8.099 1.00 85.19 69 TYR A C 1
ATOM 576 O O . TYR A 1 69 ? -2.071 9.859 8.977 1.00 85.19 69 TYR A O 1
ATOM 584 N N . GLN A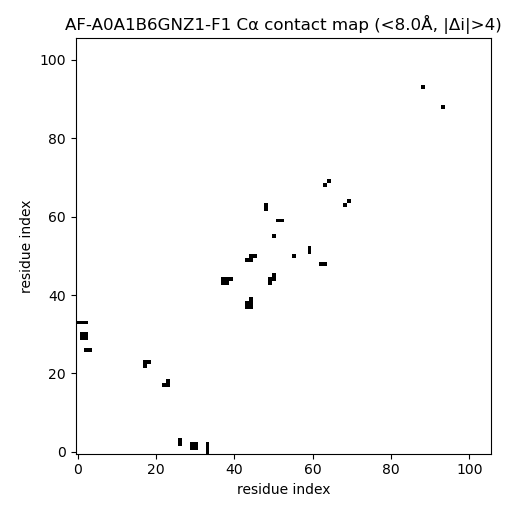 1 70 ? -1.885 11.390 7.341 1.00 80.75 70 GLN A N 1
ATOM 585 C CA . GLN A 1 70 ? -0.441 11.542 7.483 1.00 80.75 70 GLN A CA 1
ATOM 586 C C . GLN A 1 70 ? -0.064 12.056 8.879 1.00 80.75 70 GLN A C 1
ATOM 588 O O . GLN A 1 70 ? 0.747 11.436 9.562 1.00 80.75 70 GLN A O 1
ATOM 593 N N . GLN A 1 71 ? -0.704 13.134 9.337 1.00 84.69 71 GLN A N 1
ATOM 594 C CA . GLN A 1 71 ? -0.457 13.691 10.668 1.00 84.69 71 GLN A CA 1
ATOM 595 C C . GLN A 1 71 ? -0.823 12.680 11.756 1.00 84.69 71 GLN A C 1
ATOM 597 O O . GLN A 1 71 ? -0.047 12.447 12.677 1.00 84.69 71 GLN A O 1
ATOM 602 N N . HIS A 1 72 ? -1.970 12.012 11.619 1.00 84.38 72 HIS A N 1
ATOM 603 C CA . HIS A 1 72 ? -2.422 11.026 12.593 1.00 84.38 72 HIS A CA 1
ATOM 604 C C . HIS A 1 72 ? -1.486 9.810 12.686 1.00 84.38 72 HIS A C 1
ATOM 606 O O . HIS A 1 72 ? -1.205 9.323 13.785 1.00 84.38 72 HIS A O 1
ATOM 612 N N . ALA A 1 73 ? -0.974 9.332 11.550 1.00 84.62 73 ALA A N 1
ATOM 613 C CA . ALA A 1 73 ? 0.011 8.260 11.499 1.00 84.62 73 ALA A CA 1
ATOM 614 C C . ALA A 1 73 ? 1.330 8.686 12.157 1.00 84.62 73 ALA A C 1
ATOM 616 O O . ALA A 1 73 ? 1.852 7.955 12.995 1.00 84.62 73 ALA A O 1
ATOM 617 N N . GLU A 1 74 ? 1.833 9.883 11.849 1.00 84.75 74 GLU A N 1
ATOM 618 C CA . GLU A 1 74 ? 3.044 10.432 12.467 1.00 84.75 74 GLU A CA 1
ATOM 619 C C . GLU A 1 74 ? 2.888 10.590 13.987 1.00 84.75 74 GLU A C 1
ATOM 621 O O . GLU A 1 74 ? 3.776 10.188 14.740 1.00 84.75 74 GLU A O 1
ATOM 626 N N . THR A 1 75 ? 1.748 11.098 14.466 1.00 85.56 75 THR A N 1
ATOM 627 C CA . THR A 1 75 ? 1.453 11.206 15.902 1.00 85.56 75 THR A CA 1
ATOM 628 C C . THR A 1 75 ? 1.421 9.836 16.575 1.00 85.56 75 THR A C 1
ATOM 630 O O . THR A 1 75 ? 2.039 9.663 17.626 1.00 85.56 75 THR A O 1
ATOM 633 N N . LYS A 1 76 ? 0.751 8.842 15.976 1.00 82.31 76 LYS A N 1
ATOM 634 C CA . LYS A 1 76 ? 0.702 7.474 16.516 1.00 82.31 76 LYS A CA 1
ATOM 635 C C . LYS A 1 76 ? 2.081 6.820 16.548 1.00 82.31 76 LYS A C 1
ATOM 637 O O . LYS A 1 76 ? 2.444 6.234 17.562 1.00 82.31 76 LYS A O 1
ATOM 642 N N . LEU A 1 77 ? 2.869 6.956 15.482 1.00 82.75 77 LEU A N 1
ATOM 643 C CA . LEU A 1 77 ? 4.239 6.441 15.429 1.00 82.75 77 LEU A CA 1
ATOM 644 C C . LEU A 1 77 ? 5.123 7.094 16.497 1.00 82.75 77 LEU A C 1
ATOM 646 O O . LEU A 1 77 ? 5.858 6.393 17.190 1.00 82.75 77 LEU A O 1
ATOM 650 N N . ARG A 1 78 ? 5.002 8.413 16.695 1.00 79.44 78 ARG A N 1
ATOM 651 C CA . ARG A 1 78 ? 5.695 9.118 17.782 1.00 79.44 78 ARG A CA 1
ATOM 652 C C . ARG A 1 78 ? 5.266 8.601 19.155 1.00 79.44 78 ARG A C 1
ATOM 654 O O . ARG A 1 78 ? 6.134 8.301 19.969 1.00 79.44 78 ARG A O 1
ATOM 661 N N . ALA A 1 79 ? 3.969 8.425 19.395 1.00 77.50 79 ALA A N 1
ATOM 662 C CA . ALA A 1 79 ? 3.457 7.886 20.656 1.00 77.50 79 ALA A CA 1
ATOM 663 C C . ALA A 1 79 ? 3.993 6.472 20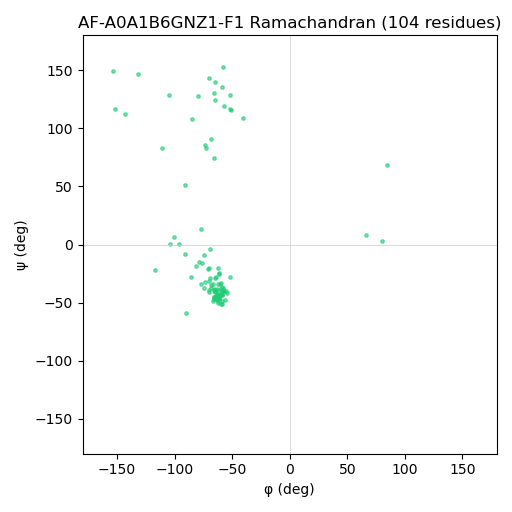.953 1.00 77.50 79 ALA A C 1
ATOM 665 O O . ALA A 1 79 ? 4.381 6.187 22.081 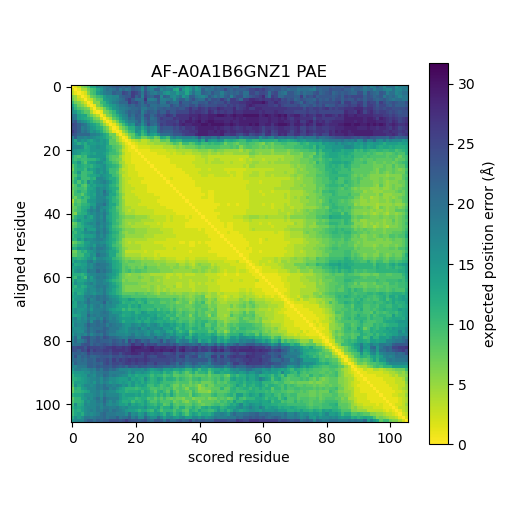1.00 77.50 79 ALA A O 1
ATOM 666 N N . LEU A 1 80 ? 4.089 5.610 19.934 1.00 73.69 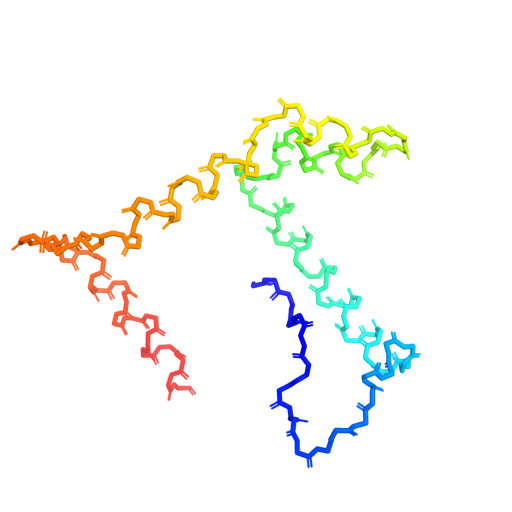80 LEU A N 1
ATOM 667 C CA . LEU A 1 80 ? 4.681 4.273 20.058 1.00 73.69 80 LEU A CA 1
ATOM 668 C C . LEU A 1 80 ? 6.198 4.323 20.312 1.00 73.69 80 LEU A C 1
ATOM 670 O O . LEU A 1 80 ? 6.725 3.503 21.063 1.00 73.69 80 LEU A O 1
ATOM 674 N N . SER A 1 81 ? 6.898 5.300 19.722 1.00 66.06 81 SER A N 1
ATOM 675 C CA . SER A 1 81 ? 8.349 5.478 19.878 1.00 66.06 81 SER A CA 1
ATOM 676 C C . SER A 1 81 ? 8.777 5.972 21.266 1.00 66.06 81 SER A C 1
ATOM 678 O O . SER A 1 81 ? 9.913 5.738 21.665 1.00 66.06 81 SER A O 1
ATOM 680 N N . ILE A 1 82 ? 7.868 6.586 22.037 1.00 61.72 82 ILE A N 1
ATOM 681 C CA . ILE A 1 82 ? 8.133 7.116 23.392 1.00 61.72 82 ILE A CA 1
ATOM 682 C C . ILE A 1 82 ? 8.188 5.993 24.458 1.00 61.72 82 ILE A C 1
ATOM 684 O O . ILE A 1 82 ? 8.274 6.235 25.657 1.00 61.72 82 ILE A O 1
ATOM 688 N N . GLY A 1 83 ? 8.268 4.731 24.030 1.00 57.12 83 GLY A N 1
ATOM 689 C CA . GLY A 1 83 ? 8.642 3.626 24.903 1.00 57.12 83 GLY A CA 1
ATOM 690 C C . GLY A 1 83 ? 7.455 3.085 25.680 1.00 57.12 83 GLY A C 1
ATOM 691 O O . GLY A 1 83 ? 7.400 3.159 26.906 1.00 57.12 83 GLY A O 1
ATOM 692 N N . VAL A 1 84 ? 6.525 2.449 24.970 1.00 56.22 84 VAL A N 1
ATOM 693 C CA . VAL A 1 84 ? 5.576 1.554 25.628 1.00 56.22 84 VAL A CA 1
ATOM 694 C C . VAL A 1 84 ? 6.323 0.272 26.003 1.00 56.22 84 VAL A C 1
ATOM 696 O O . VAL A 1 84 ? 6.324 -0.717 25.273 1.00 56.22 84 VAL A O 1
ATOM 699 N N . ARG A 1 85 ? 6.980 0.276 27.166 1.00 60.47 85 ARG A N 1
ATOM 700 C CA . ARG A 1 85 ? 7.339 -0.965 27.860 1.00 60.47 85 ARG A CA 1
ATOM 701 C C . ARG A 1 85 ? 6.030 -1.519 28.429 1.00 60.47 85 ARG A C 1
ATOM 703 O O . ARG A 1 85 ? 5.661 -1.223 29.563 1.00 60.47 85 ARG A O 1
ATOM 710 N N . LEU A 1 86 ? 5.264 -2.228 27.594 1.00 61.38 86 LEU A N 1
ATOM 711 C CA . LEU A 1 86 ? 4.051 -2.911 28.040 1.00 61.38 86 LEU A CA 1
ATOM 712 C C . LEU A 1 86 ? 4.453 -3.864 29.168 1.00 61.38 86 LEU A C 1
ATOM 714 O O . LEU A 1 86 ? 5.297 -4.736 28.980 1.00 61.38 86 LEU A O 1
ATOM 718 N N . LYS A 1 87 ? 3.881 -3.658 30.357 1.00 60.50 87 LYS A N 1
ATOM 719 C CA . LYS A 1 87 ? 4.203 -4.429 31.570 1.00 60.50 87 LYS A CA 1
ATOM 720 C C . LYS A 1 87 ? 3.862 -5.923 31.415 1.00 60.50 87 LYS A C 1
ATOM 722 O O . LYS A 1 87 ? 4.425 -6.746 32.124 1.00 60.50 87 LYS A O 1
ATOM 727 N N . ALA A 1 88 ? 2.984 -6.242 30.463 1.00 63.03 88 ALA A N 1
ATOM 728 C CA . ALA A 1 88 ? 2.772 -7.557 29.874 1.00 63.03 88 ALA A CA 1
ATOM 729 C C . ALA A 1 88 ? 2.260 -7.347 28.437 1.00 63.03 88 ALA A C 1
ATOM 731 O O . ALA A 1 88 ? 1.208 -6.733 28.248 1.00 63.03 88 ALA A O 1
ATOM 732 N N . ALA A 1 89 ? 3.016 -7.779 27.426 1.00 69.50 89 ALA A N 1
ATOM 733 C CA . ALA A 1 89 ? 2.479 -7.894 26.072 1.00 69.50 89 ALA A CA 1
ATOM 734 C C . ALA A 1 89 ? 1.470 -9.055 26.050 1.00 69.50 89 ALA A C 1
ATOM 736 O O . ALA A 1 89 ? 1.651 -10.039 26.765 1.00 69.50 89 ALA A O 1
ATOM 737 N N . ASP A 1 90 ? 0.381 -8.929 25.289 1.00 80.75 90 ASP A N 1
ATOM 738 C CA . ASP A 1 90 ? -0.579 -10.027 25.140 1.00 80.75 90 ASP A CA 1
ATOM 739 C C . ASP A 1 90 ? 0.124 -11.201 24.424 1.00 80.75 90 ASP A C 1
ATOM 741 O O . ASP A 1 90 ? 0.647 -10.985 23.322 1.00 80.75 90 ASP A O 1
ATOM 745 N N . PRO A 1 91 ? 0.146 -12.415 25.018 1.00 85.25 91 PRO A N 1
ATOM 746 C CA . PRO A 1 91 ? 0.875 -13.571 24.489 1.00 85.25 91 PRO A CA 1
ATOM 747 C C . PRO A 1 91 ? 0.568 -13.888 23.023 1.00 85.25 91 PRO A C 1
ATOM 749 O O . PRO A 1 91 ? 1.437 -14.353 22.292 1.00 85.25 91 PRO A O 1
ATOM 752 N N . ARG A 1 92 ? -0.638 -13.551 22.544 1.00 87.75 92 ARG A N 1
ATOM 753 C CA . ARG A 1 92 ? -1.024 -13.755 21.142 1.00 87.75 92 ARG A CA 1
ATOM 754 C C . ARG A 1 92 ? -0.119 -13.005 20.165 1.00 87.75 92 ARG A C 1
ATOM 756 O O . ARG A 1 92 ? 0.110 -13.483 19.057 1.00 87.75 92 ARG A O 1
ATOM 763 N N . PHE A 1 93 ? 0.392 -11.830 20.538 1.00 83.62 93 PHE A N 1
ATOM 764 C CA . PHE A 1 93 ? 1.317 -11.089 19.677 1.00 83.62 93 PHE A CA 1
ATOM 765 C C . PHE A 1 93 ? 2.706 -11.732 19.640 1.00 83.62 93 PHE A C 1
ATOM 767 O O . PHE A 1 93 ? 3.350 -11.690 18.590 1.00 83.62 93 PHE A O 1
ATOM 774 N N . ASP A 1 94 ? 3.145 -12.353 20.736 1.00 85.06 94 ASP A N 1
ATOM 775 C CA . ASP A 1 94 ? 4.408 -13.094 20.788 1.00 85.06 94 ASP A CA 1
ATOM 776 C C . ASP A 1 94 ? 4.332 -14.382 19.955 1.00 85.06 94 ASP A C 1
ATOM 778 O O . ASP A 1 94 ? 5.269 -14.685 19.211 1.00 85.06 94 ASP A O 1
ATOM 782 N N . ASP A 1 95 ? 3.192 -15.078 19.981 1.00 88.69 95 ASP A N 1
ATOM 783 C CA . ASP A 1 95 ? 2.933 -16.250 19.136 1.00 88.69 95 ASP A CA 1
ATOM 784 C C . ASP A 1 95 ? 2.948 -15.884 17.646 1.00 88.69 95 ASP A C 1
ATOM 786 O O . ASP A 1 95 ? 3.645 -16.513 16.846 1.00 88.69 95 ASP A O 1
ATOM 790 N N . ILE A 1 96 ? 2.234 -14.816 17.263 1.00 87.81 96 ILE A N 1
ATOM 791 C CA . ILE A 1 96 ? 2.209 -14.319 15.878 1.00 87.81 96 ILE A CA 1
ATOM 792 C C . ILE A 1 96 ? 3.614 -13.920 15.426 1.00 87.81 96 ILE A C 1
ATOM 794 O O . ILE A 1 96 ? 4.021 -14.237 14.305 1.00 87.81 96 ILE A O 1
ATOM 798 N N . LYS A 1 97 ? 4.371 -13.234 16.289 1.00 85.00 97 LYS A N 1
ATOM 799 C CA . LYS A 1 97 ? 5.752 -12.844 16.002 1.00 85.00 97 LYS A CA 1
ATOM 800 C C . LYS A 1 97 ? 6.636 -14.071 15.788 1.00 85.00 97 LYS A C 1
ATOM 802 O O . LYS A 1 97 ? 7.368 -14.105 14.802 1.00 85.00 97 LYS A O 1
ATOM 807 N N . SER A 1 98 ? 6.537 -15.071 16.662 1.00 87.31 98 SER A N 1
ATOM 808 C CA . SER A 1 98 ? 7.333 -16.301 16.594 1.00 87.31 98 SER A CA 1
ATOM 809 C C . SER A 1 98 ? 7.021 -17.108 15.333 1.00 87.31 98 SER A C 1
ATOM 811 O O . SER A 1 98 ? 7.938 -17.519 14.616 1.00 87.31 98 SER A O 1
ATOM 813 N N . TYR A 1 99 ? 5.736 -17.250 14.994 1.00 90.06 99 TYR A N 1
ATOM 814 C CA . TYR A 1 99 ? 5.296 -17.865 13.742 1.00 90.06 99 TYR A CA 1
ATOM 815 C C . TYR A 1 99 ? 5.856 -17.124 12.524 1.00 90.06 99 TYR A C 1
ATOM 817 O O . TYR A 1 99 ? 6.449 -17.740 11.639 1.00 90.06 99 TYR A O 1
ATOM 825 N N . ALA A 1 100 ? 5.729 -15.793 12.496 1.00 85.88 100 ALA A N 1
ATOM 826 C CA . ALA A 1 100 ? 6.250 -14.986 11.401 1.00 85.88 100 ALA A CA 1
ATOM 827 C C . ALA A 1 100 ? 7.768 -15.156 11.249 1.00 85.88 100 ALA A C 1
ATOM 829 O O . ALA A 1 100 ? 8.238 -15.332 10.128 1.00 85.88 100 ALA A O 1
ATOM 830 N N . THR A 1 101 ? 8.537 -15.159 12.343 1.00 85.38 101 THR A N 1
ATOM 831 C CA . THR A 1 101 ? 9.989 -15.394 12.279 1.00 85.38 101 THR A CA 1
ATOM 832 C C . THR A 1 101 ? 10.340 -16.798 11.791 1.00 85.38 101 THR A C 1
ATOM 834 O O . THR A 1 101 ? 11.257 -16.935 10.988 1.00 85.38 101 THR A O 1
ATOM 837 N N . GLY A 1 102 ? 9.590 -17.825 12.204 1.00 85.94 102 GLY A N 1
ATOM 838 C CA . GLY A 1 102 ? 9.796 -19.200 11.739 1.00 85.94 102 GLY A CA 1
ATOM 839 C C . GLY A 1 102 ? 9.488 -19.381 10.251 1.00 85.94 102 GLY A C 1
ATOM 840 O O . GLY A 1 102 ? 10.172 -20.138 9.571 1.00 85.94 102 GLY A O 1
ATOM 841 N N . LEU A 1 103 ? 8.508 -18.645 9.721 1.00 83.00 103 LEU A N 1
ATOM 842 C CA . LEU A 1 103 ? 8.172 -18.669 8.297 1.00 83.00 103 LEU A CA 1
ATOM 843 C C . LEU A 1 103 ? 9.243 -18.000 7.418 1.00 83.00 103 LEU A C 1
ATOM 845 O O . LEU A 1 103 ? 9.411 -18.396 6.277 1.00 83.00 103 LEU A O 1
ATOM 849 N N . HIS A 1 104 ? 9.944 -16.981 7.929 1.00 72.25 104 HIS A N 1
ATOM 850 C CA . HIS A 1 104 ? 11.021 -16.301 7.188 1.00 72.25 104 HIS A CA 1
ATOM 851 C C . HIS A 1 104 ? 12.362 -17.050 7.246 1.00 72.25 104 HIS A C 1
ATOM 853 O O . HIS A 1 104 ? 13.257 -16.736 6.467 1.00 72.25 104 HIS A O 1
ATOM 859 N N . GLY A 1 105 ? 12.532 -17.965 8.208 1.00 68.75 105 GLY A N 1
ATOM 860 C CA . GLY A 1 105 ? 13.756 -18.749 8.392 1.00 68.75 105 GLY A CA 1
ATOM 861 C C . GLY A 1 105 ? 13.789 -20.088 7.646 1.00 68.75 105 GLY A C 1
ATOM 862 O O . GLY A 1 105 ? 14.837 -20.730 7.652 1.00 68.75 105 GLY A O 1
ATOM 863 N N . ASN A 1 106 ? 12.670 -20.502 7.041 1.00 46.88 106 ASN A N 1
ATOM 864 C CA . ASN A 1 106 ? 12.577 -21.640 6.116 1.00 46.88 106 ASN A CA 1
ATOM 865 C C . ASN A 1 106 ? 12.548 -21.140 4.670 1.00 46.88 106 ASN A C 1
ATOM 867 O O . ASN A 1 106 ? 12.971 -21.915 3.786 1.00 46.88 106 ASN A O 1
#

Solvent-accessible surface area (backbone atoms only — not comparable to full-atom values): 6627 Å² total; per-residue (Å²): 115,82,53,81,93,65,81,92,74,82,87,62,99,59,83,78,63,82,76,39,64,68,59,46,50,54,50,49,56,30,47,52,55,37,52,52,54,40,60,70,32,90,66,59,46,70,32,68,67,57,48,35,67,76,70,44,88,71,64,48,70,58,58,56,58,71,67,42,54,68,60,53,49,52,52,51,53,50,60,58,68,73,62,75,78,60,94,68,71,64,64,69,59,56,52,52,49,50,52,54,54,55,64,75,73,108

Secondary structure (DSSP, 8-state):
-PPPSS-S--SS-----TT-HHHHHHHHHHHHHHHHHHHHSTTGGG-HHHHHHHH--SSHHHHHHHTTHHHHHHHHHHHHHTT---SS--HHHHHHHHHHHHHH--